Protein AF-A0A7C2Y7X0-F1 (afdb_monomer)

Solvent-accessible surface area (backbone atoms only — not comparable to full-atom values): 5946 Å² total; per-residue (Å²): 134,57,72,68,57,51,55,51,52,53,50,48,34,51,55,24,44,58,52,41,55,53,46,49,52,54,49,50,57,47,50,64,62,65,42,75,89,50,86,49,72,67,64,48,39,74,67,30,45,77,30,62,70,58,45,55,52,49,50,54,44,32,55,24,46,27,52,23,50,30,59,54,49,48,52,51,44,36,67,78,70,64,54,64,64,70,66,48,55,52,50,30,51,50,50,17,50,50,42,37,53,55,40,50,51,51,51,46,62,40,29,102

Mean predicted aligned error: 2.87 Å

Radius of gyration: 16.72 Å; Cα contacts (8 Å, |Δi|>4): 73; chains: 1; bounding box: 38×23×50 Å

Sequence (112 aa):
MSPRAQVLLWGAQRASAAVLAICVAVHLATVIYAVRNGLSAAEILGRTRGNAPWLAFYLVFVASVAVHAPIGLRAILAEWTRWRGRSLDLAMLLVGGLLALWGARAVW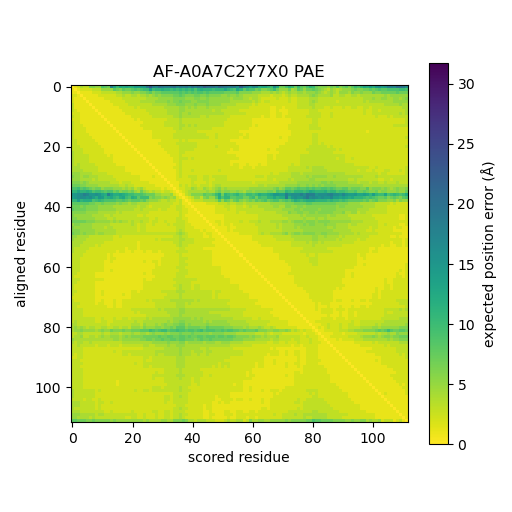AVFA

Foldseek 3Di:
DDPVVVVVLVVLLVVLVVLLVVLVVVVVVCCVVQDPPHDDLCSLLVPAAQDVVQLVSQLSNLLSCLSNVLSVVLVVCCVPVVDDDDVSVVVSNVSSVCSNVVSNVVSVVSHD

pLDDT: mean 96.49, std 3.29, range [81.0, 98.81]

Secondary structure (DSSP, 8-state):
--HHHHHHHHHHHHHHHHHHHHHHHHHHHHHHHHGGG---HHHHHHHHTT-HHHHHHHHHHHHHHHHHHHHHHHHHHHHHS---SHHHHHHHHHHHHHHHHHHHHHHHHHH-

Structure (mmCIF, N/CA/C/O backbone):
data_AF-A0A7C2Y7X0-F1
#
_entry.id   AF-A0A7C2Y7X0-F1
#
loop_
_atom_site.group_PDB
_atom_site.id
_atom_site.type_symbol
_atom_site.label_atom_id
_atom_site.label_alt_id
_atom_site.label_comp_id
_atom_site.label_asym_id
_atom_site.label_entity_id
_atom_site.label_seq_id
_atom_site.pdbx_PDB_ins_code
_atom_site.Cartn_x
_atom_site.Cartn_y
_atom_site.Cartn_z
_atom_site.occupancy
_atom_site.B_iso_or_equiv
_atom_site.auth_seq_id
_atom_site.auth_comp_id
_atom_site.auth_asym_id
_atom_site.auth_atom_id
_atom_site.pdbx_PDB_model_num
ATOM 1 N N . MET A 1 1 ? -10.357 -4.360 21.525 1.00 81.12 1 MET A N 1
ATOM 2 C CA . MET A 1 1 ? -8.951 -3.923 21.367 1.00 81.12 1 MET A CA 1
ATOM 3 C C . MET A 1 1 ? -8.488 -3.235 22.635 1.00 81.12 1 MET A C 1
ATOM 5 O O . MET A 1 1 ? -9.236 -2.422 23.164 1.00 81.12 1 MET A O 1
ATOM 9 N N . SER A 1 2 ? -7.285 -3.546 23.116 1.00 90.94 2 SER A N 1
ATOM 10 C CA . SER A 1 2 ? -6.696 -2.833 24.255 1.00 90.94 2 SER A CA 1
ATOM 11 C C . SER A 1 2 ? -6.286 -1.401 23.859 1.00 90.94 2 SER A C 1
ATOM 13 O O . SER A 1 2 ? -6.037 -1.152 22.674 1.00 90.94 2 SER A O 1
ATOM 15 N N . PRO A 1 3 ? -6.173 -0.458 24.814 1.00 91.69 3 PRO A N 1
ATOM 16 C CA . PRO A 1 3 ? -5.665 0.890 24.542 1.00 91.69 3 PRO A CA 1
ATOM 17 C C . PRO A 1 3 ? -4.270 0.884 23.900 1.00 91.69 3 PRO A C 1
ATOM 19 O O . PRO A 1 3 ? -4.017 1.621 22.954 1.00 91.69 3 PRO A O 1
ATOM 22 N N . ARG A 1 4 ? -3.385 -0.024 24.338 1.00 95.44 4 ARG A N 1
ATOM 23 C CA . ARG A 1 4 ? -2.048 -0.200 23.744 1.00 95.44 4 ARG A CA 1
ATOM 24 C C . ARG A 1 4 ? -2.120 -0.547 22.254 1.00 95.44 4 ARG A C 1
ATOM 26 O O . ARG A 1 4 ? -1.408 0.052 21.458 1.00 95.44 4 ARG A O 1
ATOM 33 N N . ALA A 1 5 ? -3.004 -1.470 21.867 1.00 92.12 5 ALA A N 1
ATOM 34 C CA . ALA A 1 5 ? -3.174 -1.848 20.464 1.00 92.12 5 ALA A CA 1
ATOM 35 C C . ALA A 1 5 ? -3.669 -0.674 19.601 1.00 92.12 5 ALA A C 1
ATOM 37 O O . ALA A 1 5 ? -3.240 -0.533 18.461 1.00 92.12 5 ALA A O 1
ATOM 38 N N . GLN A 1 6 ? -4.533 0.190 20.145 1.00 92.62 6 GLN A N 1
ATOM 39 C CA . GLN A 1 6 ? -4.997 1.393 19.443 1.00 92.62 6 GLN A CA 1
ATOM 40 C C . GLN A 1 6 ? -3.848 2.367 19.169 1.00 92.62 6 GLN A C 1
ATOM 42 O O . GLN A 1 6 ? -3.714 2.841 18.044 1.00 92.62 6 GLN A O 1
ATOM 47 N N . VAL A 1 7 ? -2.987 2.609 20.162 1.00 96.62 7 VAL A N 1
ATOM 48 C CA . VAL A 1 7 ? -1.803 3.470 20.006 1.00 96.62 7 VAL A CA 1
ATOM 49 C C . VAL A 1 7 ? -0.848 2.912 18.948 1.00 96.62 7 VAL A C 1
ATOM 51 O O . VAL A 1 7 ? -0.377 3.659 18.092 1.00 96.62 7 VAL A O 1
ATOM 54 N N . LEU A 1 8 ? -0.598 1.599 18.960 1.00 97.06 8 LEU A N 1
ATOM 55 C CA . LEU A 1 8 ? 0.274 0.954 17.974 1.00 97.06 8 LEU A CA 1
ATOM 56 C C . LEU A 1 8 ? -0.279 1.069 16.550 1.00 97.06 8 LEU A C 1
ATOM 58 O O . LEU A 1 8 ? 0.462 1.433 15.641 1.00 97.06 8 LEU A O 1
ATOM 62 N N . LEU A 1 9 ? -1.574 0.808 16.352 1.00 96.12 9 LEU A N 1
ATOM 63 C CA . LEU A 1 9 ? -2.209 0.926 15.036 1.00 96.12 9 LEU A CA 1
ATOM 64 C C . LEU A 1 9 ? -2.226 2.373 14.537 1.00 96.12 9 LEU A C 1
ATOM 66 O O . LEU A 1 9 ? -1.948 2.619 13.367 1.00 96.12 9 LEU A O 1
ATOM 70 N N . TRP A 1 10 ? -2.481 3.334 15.424 1.00 96.62 10 TRP A N 1
ATOM 71 C CA . TRP A 1 10 ? -2.403 4.755 15.093 1.00 96.62 10 TRP A CA 1
ATOM 72 C C . TRP A 1 10 ? -0.991 5.160 14.645 1.00 96.62 10 TRP A C 1
ATOM 74 O O . TRP A 1 10 ? -0.826 5.836 13.627 1.00 96.62 10 TRP A O 1
ATOM 84 N N . GLY A 1 11 ? 0.038 4.698 15.365 1.00 98.38 11 GLY A N 1
ATOM 85 C CA . GLY A 1 11 ? 1.436 4.932 15.005 1.00 98.38 11 GLY A CA 1
ATOM 86 C C . GLY A 1 11 ? 1.793 4.298 13.660 1.00 98.38 11 GLY A C 1
ATOM 87 O O . GLY A 1 11 ? 2.347 4.968 12.787 1.00 98.38 11 GLY A O 1
ATOM 88 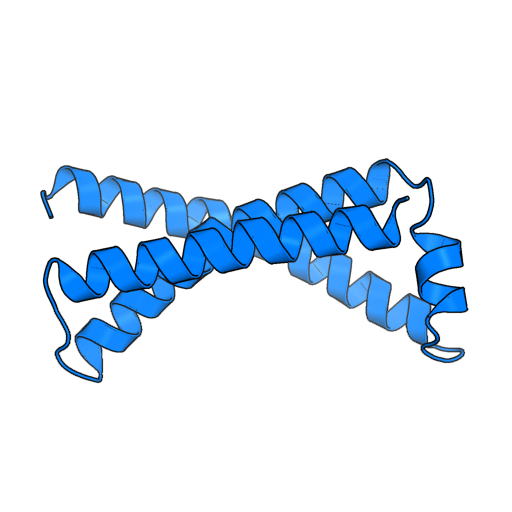N N . ALA A 1 12 ? 1.400 3.038 13.456 1.00 98.31 12 ALA A N 1
ATOM 89 C CA . ALA A 1 12 ? 1.613 2.312 12.208 1.00 98.31 12 ALA A CA 1
ATOM 90 C C . ALA A 1 12 ? 0.935 3.002 11.015 1.00 98.31 12 ALA A C 1
ATOM 92 O O . ALA A 1 12 ? 1.545 3.130 9.953 1.00 98.31 12 ALA A O 1
ATOM 93 N N . GLN A 1 13 ? -0.289 3.509 11.186 1.00 98.31 13 GLN A N 1
ATOM 94 C CA . GLN A 1 13 ? -1.012 4.218 10.131 1.00 98.31 13 GLN A CA 1
ATOM 95 C C . GLN A 1 13 ? -0.304 5.516 9.719 1.00 98.31 13 GLN A C 1
ATOM 97 O O . GLN A 1 13 ? -0.224 5.806 8.527 1.00 98.31 13 GLN A O 1
ATOM 102 N N . ARG A 1 14 ? 0.251 6.280 10.670 1.00 98.56 14 ARG A N 1
ATOM 103 C CA . ARG A 1 14 ? 0.988 7.525 10.375 1.00 98.56 14 ARG A CA 1
ATOM 104 C C . ARG A 1 14 ? 2.348 7.267 9.738 1.00 98.56 14 ARG A C 1
ATOM 106 O O . ARG A 1 14 ? 2.699 7.943 8.777 1.00 98.56 14 ARG A O 1
ATOM 113 N N . ALA A 1 15 ? 3.094 6.289 10.247 1.00 98.62 15 ALA A N 1
ATOM 114 C CA . ALA A 1 15 ? 4.385 5.919 9.676 1.00 98.62 15 ALA A CA 1
ATOM 115 C C . ALA A 1 15 ? 4.226 5.419 8.232 1.00 98.62 15 ALA A C 1
ATOM 117 O O . ALA A 1 15 ? 4.890 5.918 7.326 1.00 98.62 15 ALA A O 1
ATOM 118 N N . SER A 1 16 ? 3.277 4.506 7.997 1.00 98.69 16 SER A N 1
ATOM 119 C CA . SER A 1 16 ? 2.959 4.029 6.645 1.00 98.69 16 SER A CA 1
ATOM 120 C C . SER A 1 16 ? 2.418 5.140 5.740 1.00 98.69 16 SER A C 1
ATOM 122 O O . SER A 1 16 ? 2.768 5.166 4.566 1.00 98.69 16 SER A O 1
ATOM 124 N N . ALA A 1 17 ? 1.645 6.100 6.265 1.00 98.69 17 ALA A N 1
ATOM 125 C CA . ALA A 1 1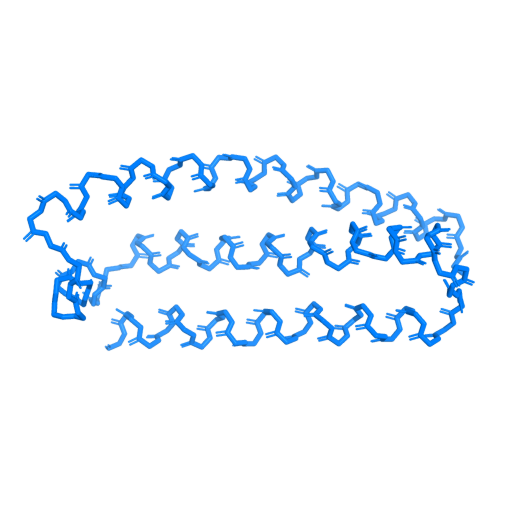7 ? 1.197 7.266 5.497 1.00 98.69 17 ALA A CA 1
ATOM 126 C C . ALA A 1 17 ? 2.365 8.138 5.017 1.00 98.69 17 ALA A C 1
ATOM 128 O O . ALA A 1 17 ? 2.371 8.566 3.867 1.00 98.69 17 ALA A O 1
ATOM 129 N N . ALA A 1 18 ? 3.356 8.394 5.877 1.00 98.69 18 ALA A N 1
ATOM 130 C CA . ALA A 1 18 ? 4.527 9.188 5.514 1.00 98.69 18 ALA A CA 1
ATOM 131 C C . ALA A 1 18 ? 5.338 8.518 4.394 1.00 98.69 18 ALA A C 1
ATOM 133 O O . ALA A 1 18 ? 5.719 9.179 3.428 1.00 98.69 18 ALA A O 1
ATOM 134 N N . VAL A 1 19 ? 5.534 7.197 4.479 1.00 98.75 19 VAL A N 1
ATOM 135 C CA . VAL A 1 19 ? 6.176 6.419 3.407 1.00 98.75 19 VAL A CA 1
ATOM 136 C C . VAL A 1 19 ? 5.334 6.463 2.129 1.00 98.75 19 VAL A C 1
ATOM 138 O O . VAL A 1 19 ? 5.861 6.750 1.055 1.00 98.75 19 VAL A O 1
ATOM 141 N N . LEU A 1 20 ? 4.016 6.259 2.237 1.00 98.69 20 LEU A N 1
ATOM 142 C CA . LEU A 1 20 ? 3.107 6.302 1.091 1.00 98.69 20 LEU A CA 1
ATOM 143 C C . LEU A 1 20 ? 3.079 7.657 0.404 1.00 98.69 20 LEU A C 1
ATOM 145 O O . LEU A 1 20 ? 3.017 7.683 -0.817 1.00 98.69 20 LEU A O 1
ATOM 149 N N . ALA A 1 21 ? 3.149 8.764 1.138 1.00 98.69 21 ALA A N 1
ATOM 150 C CA . ALA A 1 21 ? 3.181 10.092 0.536 1.00 98.69 21 ALA A CA 1
ATOM 151 C C . ALA A 1 21 ? 4.360 10.227 -0.444 1.00 98.69 21 ALA A C 1
ATOM 153 O O . ALA A 1 21 ? 4.182 10.687 -1.572 1.00 98.69 21 ALA A O 1
ATOM 154 N N . ILE A 1 22 ? 5.542 9.744 -0.046 1.00 98.62 22 ILE A N 1
ATOM 155 C CA . ILE A 1 22 ? 6.742 9.737 -0.891 1.00 98.62 22 ILE A CA 1
ATOM 156 C C . ILE A 1 22 ? 6.566 8.757 -2.056 1.00 98.62 22 ILE A C 1
ATOM 158 O O . ILE A 1 22 ? 6.764 9.127 -3.214 1.00 98.62 22 ILE A O 1
ATOM 162 N N . CYS A 1 23 ? 6.164 7.517 -1.768 1.00 98.62 23 CYS A N 1
ATOM 163 C CA . CYS A 1 23 ? 5.976 6.486 -2.785 1.00 98.62 23 CYS A CA 1
ATOM 164 C C . CYS A 1 23 ? 4.947 6.898 -3.848 1.00 98.62 23 CYS A C 1
ATOM 166 O O . CYS A 1 23 ? 5.205 6.744 -5.037 1.00 98.62 23 CYS A O 1
ATOM 168 N N . VAL A 1 24 ? 3.805 7.458 -3.451 1.00 98.56 24 VAL A N 1
ATOM 169 C CA . VAL A 1 24 ? 2.758 7.932 -4.367 1.00 98.56 24 VAL A CA 1
ATOM 170 C C . VAL A 1 24 ? 3.276 9.076 -5.229 1.00 98.56 24 VAL A C 1
ATOM 172 O O . VAL A 1 24 ? 3.049 9.052 -6.435 1.00 98.56 24 VAL A O 1
ATOM 175 N N . ALA A 1 25 ? 4.009 10.036 -4.657 1.00 98.56 25 ALA A N 1
ATOM 176 C CA . ALA A 1 25 ? 4.586 11.135 -5.427 1.00 98.56 25 ALA A CA 1
ATOM 177 C C . ALA A 1 25 ? 5.564 10.630 -6.503 1.00 98.56 25 ALA A C 1
ATOM 179 O O . ALA A 1 25 ? 5.427 10.981 -7.676 1.00 98.56 25 ALA A O 1
ATOM 180 N N . VAL A 1 26 ? 6.504 9.751 -6.129 1.00 98.31 26 VAL A N 1
ATOM 181 C CA . VAL A 1 26 ? 7.473 9.146 -7.063 1.00 98.31 26 VAL A CA 1
ATOM 182 C C . VAL A 1 26 ? 6.767 8.302 -8.123 1.00 98.31 26 VAL A C 1
ATOM 184 O O . VAL A 1 26 ? 7.075 8.411 -9.312 1.00 98.31 26 VAL A O 1
ATOM 187 N N . HIS A 1 27 ? 5.806 7.475 -7.712 1.00 97.25 27 HIS A N 1
ATOM 188 C CA . HIS A 1 27 ? 5.053 6.616 -8.617 1.00 97.25 27 HIS A CA 1
ATOM 189 C C . HIS A 1 27 ? 4.264 7.445 -9.631 1.00 97.25 27 HIS A C 1
ATOM 191 O O . HIS A 1 27 ? 4.389 7.217 -10.830 1.00 97.25 27 HIS A O 1
ATOM 197 N N . LEU A 1 28 ? 3.511 8.446 -9.173 1.00 97.31 28 LEU A N 1
ATOM 198 C CA . LEU A 1 28 ? 2.685 9.278 -10.040 1.00 97.31 28 LEU A CA 1
ATOM 199 C C . LEU A 1 28 ? 3.535 10.085 -11.026 1.00 97.31 28 LEU A C 1
ATOM 201 O O . LEU A 1 28 ? 3.238 10.083 -12.218 1.00 97.31 28 LEU A O 1
ATOM 205 N N . ALA A 1 29 ? 4.621 10.712 -10.563 1.00 97.50 29 ALA A N 1
ATOM 206 C CA . ALA A 1 29 ? 5.555 11.418 -11.441 1.00 97.50 29 ALA A CA 1
ATOM 207 C C . ALA A 1 29 ? 6.135 10.485 -12.520 1.00 97.50 29 ALA A C 1
ATOM 209 O O . ALA A 1 29 ? 6.195 10.849 -13.697 1.00 97.50 29 ALA A O 1
ATOM 210 N N . THR A 1 30 ? 6.496 9.259 -12.131 1.00 94.50 30 THR A N 1
ATOM 211 C CA . THR A 1 30 ? 7.021 8.237 -13.046 1.00 94.50 30 THR A CA 1
ATOM 212 C C . THR A 1 30 ? 5.978 7.803 -14.067 1.00 94.50 30 THR A C 1
ATOM 214 O O . THR A 1 30 ? 6.284 7.757 -15.254 1.00 94.50 30 THR A O 1
ATOM 217 N N . VAL A 1 31 ? 4.748 7.512 -13.634 1.00 93.75 31 VAL A N 1
ATOM 218 C CA . VAL A 1 31 ? 3.659 7.101 -14.531 1.00 93.75 31 VAL A CA 1
ATOM 219 C C . VAL A 1 31 ? 3.352 8.220 -15.522 1.00 93.75 31 VAL A C 1
ATOM 221 O O . VAL A 1 31 ? 3.354 7.962 -16.719 1.00 93.75 31 VAL A O 1
ATOM 224 N N . ILE A 1 32 ? 3.202 9.468 -15.062 1.00 94.25 32 ILE A N 1
ATOM 225 C CA . ILE A 1 32 ? 2.961 10.635 -15.930 1.00 94.25 32 ILE A CA 1
ATOM 226 C C . ILE A 1 32 ? 4.059 10.784 -16.991 1.00 94.25 32 ILE A C 1
ATOM 228 O O . ILE A 1 32 ? 3.771 11.108 -18.143 1.00 94.25 32 ILE A O 1
ATOM 232 N N . TYR A 1 33 ? 5.321 10.555 -16.625 1.00 93.19 33 TYR A N 1
ATOM 233 C CA . TYR A 1 33 ? 6.432 10.598 -17.571 1.00 93.19 33 TYR A CA 1
ATOM 234 C C . TYR A 1 33 ? 6.420 9.409 -18.545 1.00 93.19 33 TYR A C 1
ATOM 236 O O . TYR A 1 33 ? 6.577 9.592 -19.752 1.00 93.19 33 TYR A O 1
ATOM 244 N N . ALA A 1 34 ? 6.216 8.196 -18.032 1.00 91.00 34 ALA A N 1
ATOM 245 C CA . ALA A 1 34 ? 6.355 6.954 -18.784 1.00 91.00 34 ALA A CA 1
ATOM 246 C C . ALA A 1 34 ? 5.238 6.727 -19.811 1.00 91.00 34 ALA A C 1
ATOM 248 O O . ALA A 1 34 ? 5.493 6.079 -20.827 1.00 91.00 34 ALA A O 1
ATOM 249 N N . VAL A 1 35 ? 4.031 7.255 -19.568 1.00 92.88 35 VAL A N 1
ATOM 250 C CA . VAL A 1 35 ? 2.857 7.026 -20.433 1.00 92.88 35 VAL A CA 1
ATOM 251 C C . VAL A 1 35 ? 2.704 8.021 -21.582 1.00 92.88 35 VAL A C 1
ATOM 253 O O . VAL A 1 35 ? 1.747 7.930 -22.347 1.00 92.88 35 VAL A O 1
ATOM 256 N N . ARG A 1 36 ? 3.637 8.969 -21.746 1.00 89.81 36 ARG A N 1
ATOM 257 C CA . ARG A 1 36 ? 3.554 10.011 -22.790 1.00 89.81 36 ARG A CA 1
ATOM 258 C C . ARG A 1 36 ? 3.444 9.464 -24.217 1.00 89.81 36 ARG A C 1
ATOM 260 O O . ARG A 1 36 ? 2.861 10.134 -25.059 1.00 89.81 36 ARG A O 1
ATOM 267 N N . ASN A 1 37 ? 3.978 8.270 -24.474 1.00 81.00 37 ASN A N 1
ATOM 268 C CA . ASN A 1 37 ? 3.965 7.628 -25.793 1.00 81.00 37 ASN A CA 1
ATOM 269 C C . ASN A 1 37 ? 2.961 6.461 -25.893 1.00 81.00 37 ASN A C 1
ATOM 271 O O . ASN A 1 37 ? 2.937 5.773 -26.909 1.00 81.00 37 ASN A O 1
ATOM 275 N N . GLY A 1 38 ? 2.137 6.244 -24.861 1.00 83.81 38 GLY A N 1
ATOM 276 C CA . GLY A 1 38 ? 1.244 5.090 -24.743 1.00 83.81 38 GLY A CA 1
ATOM 277 C C . GLY A 1 38 ? 1.423 4.327 -23.426 1.00 83.81 38 GLY A C 1
ATOM 278 O O . GLY A 1 38 ? 2.353 4.572 -22.658 1.00 83.81 38 GLY A O 1
ATOM 279 N N . LEU A 1 39 ? 0.485 3.421 -23.140 1.00 90.81 39 LEU A N 1
ATOM 280 C CA . LEU A 1 39 ? 0.532 2.517 -21.990 1.00 90.81 39 LEU A CA 1
ATOM 281 C C . LEU A 1 39 ? 0.263 1.089 -22.470 1.00 90.81 39 LEU A C 1
ATOM 283 O O . LEU A 1 39 ? -0.884 0.650 -22.545 1.00 90.81 39 LEU A O 1
ATOM 287 N N . SER A 1 40 ? 1.328 0.365 -22.802 1.00 93.38 40 SER A N 1
ATOM 288 C CA . SER A 1 40 ? 1.265 -1.051 -23.170 1.00 93.38 40 SER A CA 1
ATOM 289 C C . SER A 1 40 ? 1.969 -1.954 -22.155 1.00 93.38 40 SER A C 1
ATOM 291 O O . SER A 1 40 ? 2.891 -1.547 -21.445 1.00 93.38 40 SER A O 1
ATOM 293 N N . ALA A 1 41 ? 1.569 -3.229 -22.113 1.00 92.62 41 ALA A N 1
ATOM 294 C CA . ALA A 1 41 ? 2.231 -4.231 -21.277 1.00 92.62 41 ALA A CA 1
ATOM 295 C C . ALA A 1 41 ? 3.724 -4.382 -21.624 1.00 92.62 41 ALA A C 1
ATOM 297 O O . ALA A 1 41 ? 4.552 -4.521 -20.725 1.00 92.62 41 ALA A O 1
ATOM 298 N N . ALA A 1 42 ? 4.076 -4.296 -22.912 1.00 93.44 42 ALA A N 1
ATOM 299 C CA . ALA A 1 42 ? 5.461 -4.363 -23.375 1.00 93.44 42 ALA A CA 1
ATOM 300 C C . ALA A 1 42 ? 6.307 -3.198 -22.835 1.00 93.44 42 ALA A C 1
ATOM 302 O O . ALA A 1 42 ? 7.426 -3.411 -22.377 1.00 93.44 42 ALA A O 1
ATOM 303 N N . GLU A 1 43 ? 5.763 -1.979 -22.817 1.00 92.62 43 GLU A N 1
ATOM 304 C CA . GLU A 1 43 ? 6.444 -0.800 -22.271 1.00 92.62 43 GLU A CA 1
ATOM 305 C C . GLU A 1 43 ? 6.575 -0.824 -20.744 1.00 92.62 43 GLU A C 1
ATOM 307 O O . GLU A 1 43 ? 7.531 -0.265 -20.202 1.00 92.62 43 GLU A O 1
ATOM 312 N N . ILE A 1 44 ? 5.620 -1.436 -20.035 1.00 93.88 44 ILE A N 1
ATOM 313 C CA . ILE A 1 44 ? 5.733 -1.658 -18.587 1.00 93.88 44 ILE A CA 1
ATOM 314 C C . ILE A 1 44 ? 6.870 -2.649 -18.331 1.00 93.88 44 ILE A C 1
ATOM 316 O O . ILE A 1 44 ? 7.836 -2.305 -17.650 1.00 93.88 44 ILE A O 1
ATOM 320 N N . LEU A 1 45 ? 6.801 -3.837 -18.941 1.00 95.31 45 LEU A N 1
ATOM 321 C CA . LEU A 1 45 ? 7.794 -4.897 -18.754 1.00 95.31 45 LEU A CA 1
ATOM 322 C C . LEU A 1 45 ? 9.195 -4.462 -19.190 1.00 95.31 45 LEU A C 1
ATOM 324 O O . LEU A 1 45 ? 10.164 -4.770 -18.503 1.00 95.31 45 LEU A O 1
ATOM 328 N N . GLY A 1 46 ? 9.310 -3.685 -20.269 1.00 94.31 46 GLY A N 1
ATOM 329 C CA . GLY A 1 46 ? 10.583 -3.128 -20.727 1.00 94.31 46 GLY A CA 1
ATOM 330 C C . GLY A 1 46 ? 11.273 -2.224 -19.698 1.00 94.31 46 GLY A C 1
ATOM 331 O O . GLY A 1 46 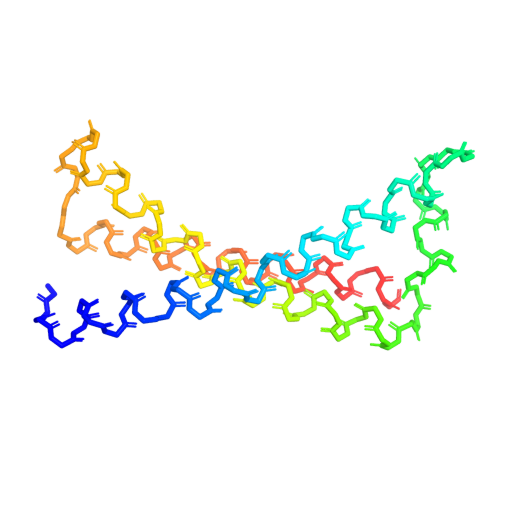? 12.484 -2.038 -19.774 1.00 94.31 46 GLY A O 1
ATOM 332 N N . ARG A 1 47 ? 10.534 -1.679 -18.720 1.00 93.50 47 ARG A N 1
ATOM 333 C CA . ARG A 1 47 ? 11.079 -0.833 -17.644 1.00 93.50 47 ARG A CA 1
ATOM 334 C C . ARG A 1 47 ? 11.213 -1.565 -16.305 1.00 93.50 47 ARG A C 1
ATOM 336 O O . ARG A 1 47 ? 12.049 -1.170 -15.491 1.00 93.50 47 ARG A O 1
ATOM 343 N N . THR A 1 48 ? 10.398 -2.592 -16.056 1.00 96.44 48 THR A N 1
ATOM 344 C CA . THR A 1 48 ? 10.320 -3.276 -14.754 1.00 96.44 48 THR A CA 1
ATOM 345 C C . THR A 1 48 ? 11.070 -4.605 -14.699 1.00 96.44 48 THR A C 1
ATOM 347 O O . THR A 1 48 ? 11.562 -4.968 -13.629 1.00 96.44 48 THR A O 1
ATOM 350 N N . ARG A 1 49 ? 11.189 -5.330 -15.818 1.00 97.50 49 ARG A N 1
ATOM 351 C CA . ARG A 1 49 ? 11.761 -6.681 -15.825 1.00 97.50 49 ARG A CA 1
ATOM 352 C C . ARG A 1 49 ? 13.247 -6.657 -15.467 1.00 97.50 49 ARG A C 1
ATOM 354 O O . ARG A 1 49 ? 14.013 -5.886 -16.039 1.00 97.50 49 ARG A O 1
ATOM 361 N N . GLY A 1 50 ? 13.651 -7.471 -14.493 1.00 97.88 50 GLY A N 1
ATOM 362 C CA . GLY A 1 50 ? 15.017 -7.511 -13.962 1.00 97.88 50 GLY A CA 1
ATOM 363 C C . GLY A 1 50 ? 15.458 -6.242 -13.218 1.00 97.88 50 GLY A C 1
ATOM 364 O O . GLY A 1 50 ? 16.610 -6.149 -12.796 1.00 97.88 50 GLY A O 1
ATOM 365 N N . ASN A 1 51 ? 14.572 -5.260 -13.022 1.00 98.00 51 ASN A N 1
ATOM 366 C CA . ASN A 1 51 ? 14.922 -3.983 -12.411 1.00 98.00 51 ASN A CA 1
ATOM 367 C C . ASN A 1 51 ? 14.767 -4.036 -10.881 1.00 98.00 51 ASN A C 1
ATOM 369 O O . ASN A 1 51 ? 13.692 -3.788 -10.329 1.00 98.00 51 ASN A O 1
ATOM 373 N N . ALA A 1 52 ? 15.858 -4.367 -10.186 1.00 97.88 52 ALA A N 1
ATOM 374 C CA . ALA A 1 52 ? 15.868 -4.516 -8.730 1.00 97.88 52 ALA A CA 1
ATOM 375 C C . ALA A 1 52 ? 15.498 -3.229 -7.952 1.00 97.88 52 ALA A C 1
ATOM 377 O O . ALA A 1 52 ? 14.750 -3.33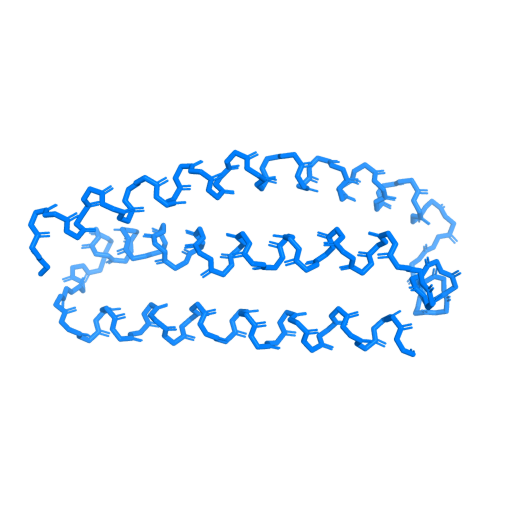9 -6.977 1.00 97.88 52 ALA A O 1
ATOM 378 N N . PRO A 1 53 ? 15.928 -2.013 -8.357 1.00 97.62 53 PRO A N 1
ATOM 379 C CA . PRO A 1 53 ? 15.434 -0.776 -7.750 1.00 97.62 53 PRO A CA 1
ATOM 380 C C . PRO A 1 53 ? 13.907 -0.634 -7.791 1.00 97.62 53 PRO A C 1
ATOM 382 O O . PRO A 1 53 ? 13.296 -0.334 -6.762 1.00 97.62 53 PRO A O 1
ATOM 385 N N . TRP A 1 54 ? 13.272 -0.899 -8.940 1.00 97.38 54 TRP A N 1
ATOM 386 C CA . TRP A 1 54 ? 11.808 -0.852 -9.039 1.00 97.38 54 TRP A CA 1
ATOM 387 C C . TRP A 1 54 ? 11.137 -1.950 -8.218 1.00 97.38 54 TRP A C 1
ATOM 389 O O . TRP A 1 54 ? 10.129 -1.678 -7.567 1.00 97.38 54 TRP A O 1
ATOM 399 N N . LEU A 1 55 ? 11.709 -3.156 -8.186 1.00 98.31 55 LEU A N 1
ATOM 400 C CA . LEU A 1 55 ? 11.232 -4.235 -7.321 1.00 98.31 55 LEU A CA 1
ATOM 401 C C . LEU A 1 55 ? 11.198 -3.786 -5.852 1.00 98.31 55 LEU A C 1
ATOM 403 O O . LEU A 1 55 ? 10.152 -3.860 -5.210 1.00 98.31 55 LEU A O 1
ATOM 407 N N . ALA A 1 56 ? 12.318 -3.276 -5.331 1.00 98.50 56 ALA A N 1
ATOM 408 C CA . ALA A 1 56 ? 12.416 -2.818 -3.947 1.00 98.50 56 ALA A CA 1
ATOM 409 C C . ALA A 1 56 ? 11.433 -1.674 -3.653 1.00 98.50 56 ALA A C 1
ATOM 411 O O . ALA A 1 56 ? 10.712 -1.719 -2.654 1.00 98.50 56 ALA A O 1
ATOM 412 N N . PHE A 1 57 ? 11.352 -0.688 -4.551 1.00 98.62 57 PHE A N 1
ATOM 413 C CA . PHE A 1 57 ? 10.410 0.423 -4.437 1.00 98.62 57 PHE A CA 1
ATOM 414 C C . PHE A 1 57 ? 8.962 -0.064 -4.316 1.00 98.62 57 PHE A C 1
ATOM 416 O O . PHE A 1 57 ? 8.250 0.327 -3.389 1.00 98.62 57 PHE A O 1
ATOM 423 N N . TYR A 1 58 ? 8.521 -0.945 -5.217 1.00 98.44 58 TYR A N 1
ATOM 424 C CA . TYR A 1 58 ? 7.140 -1.416 -5.208 1.00 98.44 58 TYR A CA 1
ATOM 425 C C . TYR A 1 58 ? 6.839 -2.381 -4.056 1.00 98.44 58 TYR A C 1
ATOM 427 O O . TYR A 1 58 ? 5.713 -2.380 -3.563 1.00 98.44 58 TYR A O 1
ATOM 435 N N . LEU A 1 59 ? 7.816 -3.147 -3.559 1.00 98.56 59 LEU A N 1
ATOM 436 C CA . LEU A 1 59 ? 7.640 -3.937 -2.335 1.00 98.56 59 LEU A CA 1
ATOM 437 C C . LEU A 1 59 ? 7.418 -3.038 -1.109 1.00 98.56 59 LEU A C 1
ATOM 439 O O . LEU A 1 59 ? 6.511 -3.303 -0.319 1.00 98.56 59 LEU A O 1
ATOM 443 N N . VAL A 1 60 ? 8.177 -1.943 -0.978 1.00 98.81 60 VAL A N 1
ATOM 444 C CA . VAL A 1 60 ? 7.960 -0.937 0.081 1.00 98.81 60 VAL A CA 1
ATOM 445 C C . VAL A 1 60 ? 6.592 -0.271 -0.069 1.00 98.81 60 VAL A C 1
ATOM 447 O O . VAL A 1 60 ? 5.877 -0.105 0.924 1.00 98.81 60 VAL A O 1
ATOM 450 N N . PHE A 1 61 ? 6.197 0.059 -1.302 1.00 98.75 61 PHE A N 1
ATOM 451 C CA . PHE A 1 61 ? 4.877 0.613 -1.601 1.00 98.75 61 PHE A CA 1
ATOM 452 C C . PHE A 1 61 ? 3.775 -0.342 -1.119 1.00 98.75 61 PHE A C 1
ATOM 454 O O . PHE A 1 61 ? 2.928 0.047 -0.315 1.00 98.75 61 PHE A O 1
ATOM 461 N N . VAL A 1 62 ? 3.802 -1.602 -1.567 1.00 98.75 62 VAL A N 1
ATOM 462 C CA . VAL A 1 62 ? 2.799 -2.623 -1.224 1.00 98.75 62 VAL A CA 1
ATOM 463 C C . VAL A 1 62 ? 2.744 -2.859 0.281 1.00 98.75 62 VAL A C 1
ATOM 465 O O . VAL A 1 62 ? 1.651 -2.861 0.846 1.00 98.75 62 VAL A O 1
ATOM 468 N N . ALA A 1 63 ? 3.894 -3.004 0.946 1.00 98.69 63 ALA A N 1
ATOM 469 C CA . ALA A 1 63 ? 3.946 -3.179 2.396 1.00 98.69 63 ALA A CA 1
ATOM 470 C C . ALA A 1 63 ? 3.293 -1.996 3.128 1.00 98.69 63 ALA A C 1
ATOM 472 O O . ALA A 1 63 ? 2.504 -2.189 4.055 1.00 98.69 63 ALA A O 1
ATOM 473 N N . SER A 1 64 ? 3.558 -0.771 2.670 1.00 98.75 64 SER A N 1
ATOM 474 C CA . SER A 1 64 ? 2.985 0.434 3.270 1.00 98.75 64 SER A CA 1
ATOM 475 C C . SER A 1 64 ? 1.471 0.519 3.051 1.00 98.75 64 SER A C 1
ATOM 477 O O . SER A 1 64 ? 0.743 0.821 3.995 1.00 98.75 64 SER A O 1
ATOM 479 N N . VAL A 1 65 ? 0.967 0.185 1.853 1.00 98.56 65 VAL A N 1
ATOM 480 C CA . VAL A 1 65 ? -0.483 0.122 1.569 1.00 98.56 65 VAL A CA 1
ATOM 481 C C . VAL A 1 65 ? -1.172 -0.948 2.409 1.00 98.56 65 VAL A C 1
ATOM 48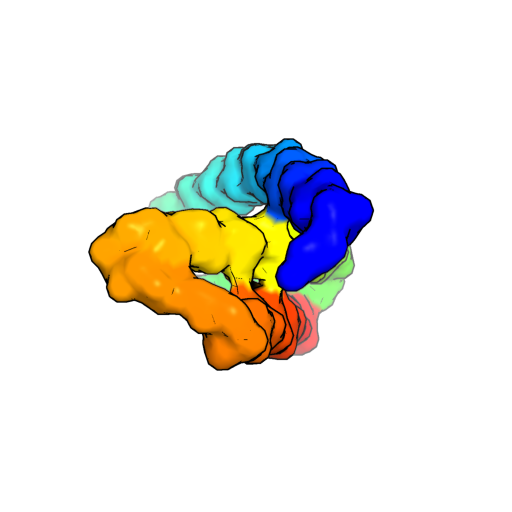3 O O . VAL A 1 65 ? -2.219 -0.677 2.997 1.00 98.56 65 VAL A O 1
ATOM 486 N N . ALA A 1 66 ? -0.587 -2.145 2.495 1.00 98.69 66 ALA A N 1
ATOM 487 C CA . ALA A 1 66 ? -1.149 -3.273 3.233 1.00 98.69 66 ALA A CA 1
ATOM 488 C C . ALA A 1 66 ? -1.283 -2.996 4.740 1.00 98.69 66 ALA A C 1
ATOM 490 O O . ALA A 1 66 ? -2.110 -3.616 5.403 1.00 98.69 66 ALA A O 1
ATOM 491 N N . VAL A 1 67 ? -0.509 -2.044 5.273 1.00 98.62 67 VAL A N 1
ATOM 492 C CA . VAL A 1 67 ? -0.647 -1.541 6.645 1.00 98.62 67 VAL A CA 1
ATOM 493 C C . VAL A 1 67 ? -1.627 -0.370 6.705 1.00 98.62 67 VAL A C 1
ATOM 495 O O . VAL A 1 67 ? -2.571 -0.395 7.489 1.00 98.62 67 VAL A O 1
ATOM 498 N N . HIS A 1 68 ? -1.427 0.662 5.885 1.00 98.69 68 HIS A N 1
ATOM 499 C CA . HIS A 1 68 ? -2.178 1.913 5.978 1.00 98.69 68 HIS A CA 1
ATOM 500 C C . HIS A 1 68 ? -3.673 1.737 5.680 1.00 98.69 68 HIS A C 1
ATOM 502 O O . HIS A 1 68 ? -4.529 2.184 6.449 1.00 98.69 68 HIS A O 1
ATOM 508 N N . ALA A 1 69 ? -3.985 1.081 4.559 1.00 98.50 69 ALA A N 1
ATOM 509 C CA . ALA A 1 69 ? -5.336 0.997 4.022 1.00 98.50 69 ALA A CA 1
ATOM 510 C C . ALA A 1 69 ? -6.327 0.286 4.962 1.00 98.50 69 ALA A C 1
ATOM 512 O O . ALA A 1 69 ? -7.369 0.880 5.247 1.00 98.50 69 ALA A O 1
ATOM 513 N N . PRO A 1 70 ? -6.053 -0.922 5.500 1.00 98.44 70 PRO A N 1
ATOM 514 C CA . PRO A 1 70 ? -7.016 -1.593 6.374 1.00 98.44 70 PRO A CA 1
ATOM 515 C C . PRO A 1 70 ? -7.237 -0.856 7.699 1.00 98.44 70 PRO A C 1
ATOM 517 O O . PRO A 1 70 ? -8.350 -0.884 8.219 1.00 98.44 70 PRO A O 1
ATOM 520 N N . ILE A 1 71 ? -6.233 -0.155 8.244 1.00 98.12 71 ILE A N 1
ATOM 521 C CA . ILE A 1 71 ? -6.404 0.614 9.490 1.00 98.12 71 ILE A CA 1
ATOM 522 C C . ILE A 1 71 ? -7.323 1.820 9.249 1.00 98.12 71 ILE A C 1
ATOM 524 O O . ILE A 1 71 ? -8.256 2.044 10.022 1.00 98.12 71 ILE A O 1
ATOM 528 N N . GLY A 1 72 ? -7.109 2.558 8.154 1.00 97.62 72 GLY A N 1
ATOM 529 C CA . GLY A 1 72 ? -7.975 3.674 7.770 1.00 97.62 72 GLY A CA 1
ATOM 530 C C . GLY A 1 72 ? -9.396 3.223 7.428 1.00 97.62 72 GLY A C 1
ATOM 531 O O . GLY A 1 72 ? -10.367 3.776 7.946 1.00 97.62 72 GLY A O 1
ATOM 532 N N . LEU A 1 73 ? -9.529 2.163 6.626 1.00 98.12 73 LEU A N 1
ATOM 533 C CA . LEU A 1 73 ? -10.824 1.603 6.237 1.00 98.12 73 LEU A CA 1
ATOM 534 C C . LEU A 1 73 ? -11.627 1.126 7.452 1.00 98.12 73 LEU A C 1
ATOM 536 O O . LEU A 1 73 ? -12.836 1.345 7.519 1.00 98.12 73 LEU A O 1
ATOM 540 N N . ARG A 1 74 ? -10.955 0.541 8.450 1.00 97.38 74 ARG A N 1
ATOM 541 C CA . ARG A 1 74 ? -11.577 0.154 9.717 1.00 97.38 74 ARG A CA 1
ATOM 542 C C . ARG A 1 74 ? -12.274 1.330 10.397 1.00 97.38 74 ARG A C 1
ATOM 544 O O . ARG A 1 74 ? -13.381 1.159 10.903 1.00 97.38 74 ARG A O 1
ATOM 551 N N . ALA A 1 75 ? -11.618 2.491 10.447 1.00 95.12 75 ALA A N 1
ATOM 552 C CA . ALA A 1 75 ? -12.170 3.690 11.072 1.00 95.12 75 ALA A CA 1
ATOM 553 C C . ALA A 1 75 ? -13.420 4.170 10.322 1.00 95.12 75 ALA A C 1
ATOM 555 O O . ALA A 1 75 ? -14.466 4.345 10.946 1.00 95.12 75 ALA A O 1
ATOM 556 N N . ILE A 1 76 ? -13.335 4.255 8.989 1.00 97.62 76 ILE A N 1
ATOM 557 C CA . ILE A 1 76 ? -14.450 4.656 8.118 1.00 97.62 76 ILE A CA 1
ATOM 558 C C . ILE A 1 76 ? -15.650 3.723 8.310 1.00 97.62 76 ILE A C 1
ATOM 560 O O . ILE A 1 76 ? -16.756 4.178 8.587 1.00 97.62 76 ILE A O 1
ATOM 564 N N . LEU A 1 77 ? -15.446 2.405 8.223 1.00 97.81 77 LEU A N 1
ATOM 565 C CA . LEU A 1 77 ? -16.531 1.430 8.362 1.00 97.81 77 LEU A CA 1
ATOM 566 C C . LEU A 1 77 ? -17.172 1.475 9.752 1.00 97.81 77 LEU A C 1
ATOM 568 O O . LEU A 1 77 ? -18.400 1.423 9.860 1.00 97.81 77 LEU A O 1
ATOM 572 N N . ALA A 1 78 ? -16.366 1.599 10.808 1.00 95.75 78 ALA A N 1
ATOM 573 C CA . ALA A 1 78 ? -16.873 1.667 12.175 1.00 95.75 78 ALA A CA 1
ATOM 574 C C . ALA A 1 78 ? -17.723 2.917 12.441 1.00 95.75 78 ALA A C 1
ATOM 576 O O . ALA A 1 78 ? -18.647 2.862 13.262 1.00 95.75 78 ALA A O 1
ATOM 577 N N . GLU A 1 79 ? -17.412 4.019 11.761 1.00 96.31 79 GLU A N 1
ATOM 578 C CA . GLU A 1 79 ? -18.149 5.275 11.841 1.00 96.31 79 GLU A CA 1
ATOM 579 C C . GLU A 1 79 ? -19.419 5.239 10.982 1.00 96.31 79 GLU A C 1
ATOM 581 O O . GLU A 1 79 ? -20.512 5.477 11.490 1.00 96.31 79 GLU A O 1
ATOM 586 N N . TRP A 1 80 ? -19.299 4.865 9.707 1.00 98.12 80 TRP A N 1
ATOM 587 C CA . TRP A 1 80 ? -20.384 4.994 8.730 1.00 98.12 80 TRP A CA 1
ATOM 588 C C . TRP A 1 80 ? -21.446 3.900 8.857 1.00 98.12 80 TRP A C 1
ATOM 590 O O . TRP A 1 80 ? -22.621 4.144 8.605 1.00 98.12 80 TRP A O 1
ATOM 600 N N . THR A 1 81 ? -21.050 2.686 9.252 1.00 97.06 81 THR A N 1
ATOM 601 C CA . THR A 1 81 ? -21.945 1.509 9.255 1.00 97.06 81 THR A CA 1
ATOM 602 C C . THR A 1 81 ? -22.251 0.978 10.653 1.00 97.06 81 THR A C 1
ATOM 604 O O . THR A 1 81 ? -23.033 0.043 10.806 1.00 97.06 81 THR A O 1
ATOM 607 N N . ARG A 1 82 ? -21.621 1.545 11.692 1.00 94.25 82 ARG A N 1
ATOM 608 C CA . ARG A 1 82 ? -21.619 1.025 13.073 1.00 94.25 82 ARG A CA 1
ATOM 609 C C . ARG A 1 82 ? -21.045 -0.396 13.223 1.00 94.25 82 ARG A C 1
ATOM 611 O O . ARG A 1 82 ? -21.151 -0.969 14.309 1.00 94.25 82 ARG A O 1
ATOM 618 N N . TRP A 1 83 ? -20.408 -0.965 12.194 1.00 97.38 83 TRP A N 1
ATOM 619 C CA . TRP A 1 83 ? -19.752 -2.273 12.271 1.00 97.38 83 TRP A CA 1
ATOM 620 C C . TRP A 1 83 ? -18.579 -2.230 13.260 1.00 97.38 83 TRP A C 1
ATOM 622 O O . TRP A 1 83 ? -17.721 -1.356 13.180 1.00 97.38 83 TRP A O 1
ATOM 632 N N . ARG A 1 84 ? -18.549 -3.129 14.252 1.00 93.94 84 ARG A N 1
ATOM 633 C CA . ARG A 1 84 ? -17.552 -3.131 15.338 1.00 93.94 84 ARG A CA 1
ATOM 634 C C . ARG A 1 84 ? -17.206 -4.550 15.787 1.00 93.94 84 ARG A C 1
ATOM 636 O O . ARG A 1 84 ? -17.910 -5.509 15.483 1.00 93.94 84 ARG A O 1
ATOM 643 N N . GLY A 1 85 ? -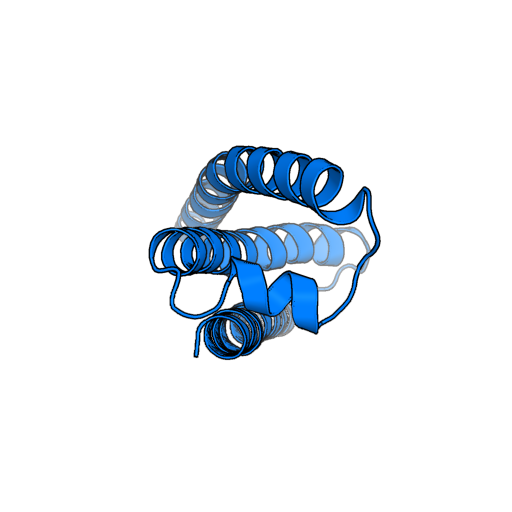16.143 -4.663 16.581 1.00 94.38 85 GLY A N 1
ATOM 644 C CA . GLY A 1 85 ? -15.745 -5.907 17.239 1.00 94.38 85 GLY A CA 1
ATOM 645 C C . GLY A 1 85 ? -14.907 -6.834 16.357 1.00 94.38 85 GLY A C 1
ATOM 646 O O . GLY A 1 85 ? -14.323 -6.415 15.361 1.00 94.38 85 GLY A O 1
ATOM 647 N N . ARG A 1 86 ? -14.841 -8.111 16.753 1.00 95.31 86 ARG A N 1
ATOM 648 C CA . ARG A 1 86 ? -13.932 -9.112 16.164 1.00 95.31 86 ARG A CA 1
ATOM 649 C C . ARG A 1 86 ? -14.146 -9.344 14.668 1.00 95.31 86 ARG A C 1
ATOM 651 O O . ARG A 1 86 ? -13.173 -9.595 13.968 1.00 95.31 86 ARG A O 1
ATOM 658 N N . SER A 1 87 ? -15.386 -9.267 14.178 1.00 97.38 87 SER A N 1
ATOM 659 C CA . SER A 1 87 ? -15.677 -9.480 12.754 1.00 97.38 87 SER A CA 1
ATOM 660 C C . SER A 1 87 ? -15.088 -8.375 11.878 1.00 97.38 87 SER A C 1
ATOM 662 O O . SER A 1 87 ? -14.519 -8.679 10.835 1.00 97.38 87 SER A O 1
ATOM 664 N N . LEU A 1 88 ? -15.144 -7.116 12.329 1.00 97.06 88 LEU A N 1
ATOM 665 C CA . LEU A 1 88 ? -14.485 -6.004 11.645 1.00 97.06 88 LEU A CA 1
ATOM 666 C C . LEU A 1 88 ? -12.961 -6.176 11.665 1.00 97.06 88 LEU A C 1
ATOM 668 O O . LEU A 1 88 ? -12.312 -6.016 10.637 1.00 97.06 88 LEU A O 1
ATOM 672 N N . ASP A 1 89 ? -12.391 -6.528 12.819 1.00 95.94 89 ASP A N 1
ATOM 673 C CA . ASP A 1 89 ? -10.941 -6.707 12.952 1.00 95.94 89 ASP A CA 1
ATOM 674 C C . ASP A 1 89 ? -10.429 -7.833 12.022 1.00 95.94 89 ASP A C 1
ATOM 676 O O . ASP A 1 89 ? -9.422 -7.655 11.336 1.00 95.94 89 ASP A O 1
ATOM 680 N N . LEU A 1 90 ? -11.154 -8.957 11.928 1.00 98.00 90 LEU A N 1
ATOM 681 C CA . LEU A 1 90 ? -10.824 -10.063 11.020 1.00 98.00 90 LEU A CA 1
ATOM 682 C C . LEU A 1 90 ? -10.984 -9.672 9.545 1.00 98.00 90 LEU A C 1
ATOM 684 O O . LEU A 1 90 ? -10.133 -10.015 8.727 1.00 98.00 90 LEU A O 1
ATOM 688 N N . ALA A 1 91 ? -12.040 -8.930 9.203 1.00 98.25 91 ALA A N 1
ATOM 689 C CA . ALA A 1 91 ? -12.240 -8.441 7.843 1.00 98.25 91 ALA A CA 1
ATOM 690 C C . ALA A 1 91 ? -11.098 -7.512 7.405 1.00 98.25 91 ALA A C 1
ATOM 692 O O . ALA A 1 91 ? -10.600 -7.630 6.290 1.00 98.25 91 ALA A O 1
ATOM 693 N N . MET A 1 92 ? -10.633 -6.621 8.284 1.00 98.06 92 MET A N 1
ATOM 694 C CA . MET A 1 92 ? -9.523 -5.712 7.976 1.00 98.06 92 MET A CA 1
ATOM 695 C C . MET A 1 92 ? -8.178 -6.437 7.910 1.00 98.06 92 MET A C 1
ATOM 697 O O . MET A 1 92 ? -7.351 -6.100 7.064 1.00 98.06 92 MET A O 1
ATOM 701 N N . LEU A 1 93 ? -7.977 -7.477 8.727 1.00 97.94 93 LEU A N 1
ATOM 702 C CA . LEU A 1 93 ? -6.823 -8.367 8.592 1.00 97.94 93 LEU A CA 1
ATOM 703 C C . LEU A 1 93 ? -6.831 -9.085 7.234 1.00 97.94 93 LEU A C 1
ATOM 705 O O . LEU A 1 93 ? -5.798 -9.146 6.572 1.00 97.94 93 LEU A O 1
ATOM 709 N N . LEU A 1 94 ? -7.995 -9.579 6.798 1.00 98.56 94 LEU A N 1
ATOM 710 C CA . LEU A 1 94 ? -8.156 -10.206 5.487 1.00 98.56 94 LEU A CA 1
ATOM 711 C C . LEU A 1 94 ? -7.870 -9.213 4.354 1.00 98.56 94 LEU A C 1
ATOM 713 O O . LEU A 1 94 ? -7.120 -9.545 3.443 1.00 98.56 94 LEU A O 1
ATOM 717 N N . VAL A 1 95 ? -8.403 -7.989 4.424 1.00 98.62 95 VAL A N 1
ATOM 718 C CA . VAL A 1 95 ? -8.119 -6.929 3.440 1.00 98.62 95 VAL A CA 1
ATOM 719 C C . VAL A 1 95 ? -6.618 -6.638 3.370 1.00 98.62 95 VAL A C 1
ATOM 721 O O . VAL A 1 95 ? -6.054 -6.641 2.278 1.00 98.62 95 VAL A O 1
ATOM 724 N N . GLY A 1 96 ? -5.952 -6.449 4.513 1.00 98.56 96 GLY A N 1
ATOM 725 C CA . GLY A 1 96 ? -4.503 -6.234 4.561 1.00 98.56 96 GLY A CA 1
ATOM 726 C C . GLY A 1 96 ? -3.710 -7.408 3.980 1.00 98.56 96 GLY A C 1
ATOM 727 O O . GLY A 1 96 ? -2.814 -7.206 3.162 1.00 98.56 96 GLY A O 1
ATOM 728 N N . GLY A 1 97 ? -4.082 -8.641 4.336 1.00 98.75 97 GLY A N 1
ATOM 729 C CA . GLY A 1 97 ? -3.455 -9.858 3.818 1.00 98.75 97 GLY A CA 1
ATOM 730 C C . GLY A 1 97 ? -3.638 -10.034 2.310 1.00 98.75 97 GLY A C 1
ATOM 731 O O . GLY A 1 97 ? -2.683 -10.371 1.612 1.00 98.75 97 GLY A O 1
ATOM 732 N N . LEU A 1 98 ? -4.833 -9.750 1.785 1.00 98.75 98 LEU A N 1
ATOM 733 C CA . LEU A 1 98 ? -5.107 -9.787 0.348 1.00 98.75 98 LEU A CA 1
ATOM 734 C C . LEU A 1 98 ? -4.300 -8.722 -0.401 1.00 98.75 98 LEU A C 1
ATOM 736 O O . LEU A 1 98 ? -3.686 -9.041 -1.417 1.00 98.75 98 LEU A O 1
ATOM 740 N N . LEU A 1 99 ? -4.236 -7.491 0.113 1.00 98.69 99 LEU A N 1
ATOM 741 C CA . LEU A 1 99 ? -3.411 -6.429 -0.472 1.00 98.69 99 LEU A CA 1
ATOM 742 C C . LEU A 1 99 ? -1.927 -6.815 -0.499 1.00 98.69 99 LEU A C 1
ATOM 7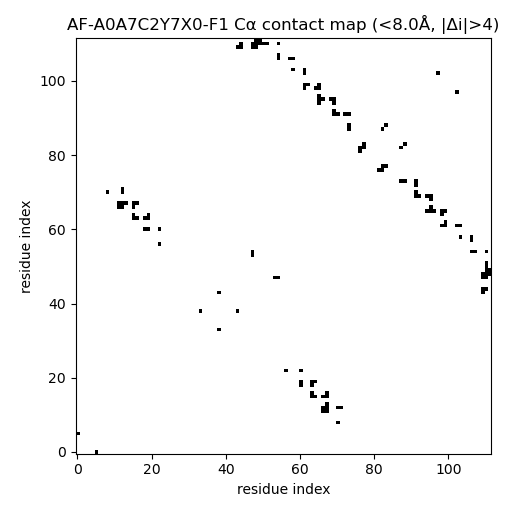44 O O . LEU A 1 99 ? -1.278 -6.653 -1.531 1.00 98.69 99 LEU A O 1
ATOM 748 N N . ALA A 1 100 ? -1.403 -7.374 0.596 1.00 98.69 100 ALA A N 1
ATOM 749 C CA . ALA A 1 100 ? -0.017 -7.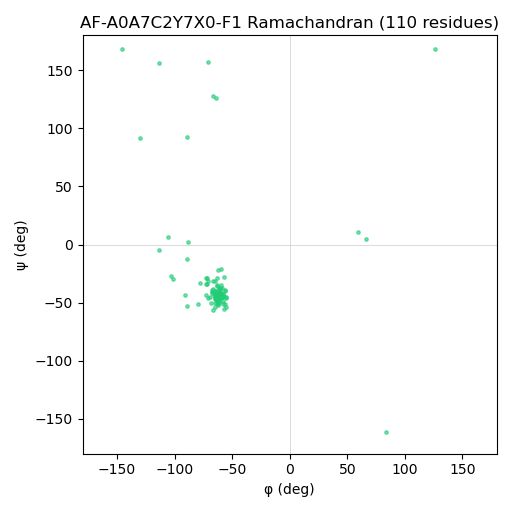827 0.670 1.00 98.69 100 ALA A CA 1
ATOM 750 C C . ALA A 1 100 ? 0.269 -8.961 -0.327 1.00 98.69 100 ALA A C 1
ATOM 752 O O . ALA A 1 100 ? 1.220 -8.874 -1.101 1.00 98.69 100 ALA A O 1
ATOM 753 N N . LEU A 1 101 ? -0.570 -10.003 -0.345 1.00 98.62 101 LEU A N 1
ATOM 754 C CA . LEU A 1 101 ? -0.380 -11.179 -1.195 1.00 98.62 101 LEU A CA 1
ATOM 755 C C . LEU A 1 101 ? -0.474 -10.826 -2.681 1.00 98.62 101 LEU A C 1
ATOM 757 O O . LEU A 1 101 ? 0.429 -11.133 -3.460 1.00 98.62 101 LEU A O 1
ATOM 761 N N . TRP A 1 102 ? -1.570 -10.184 -3.086 1.00 98.62 102 TRP A N 1
ATOM 762 C CA . TRP A 1 102 ? -1.816 -9.872 -4.492 1.00 98.62 102 TRP A CA 1
ATOM 763 C C . TRP A 1 102 ? -0.911 -8.746 -4.988 1.00 98.62 102 TRP A C 1
ATOM 765 O O . TRP A 1 102 ? -0.457 -8.804 -6.130 1.00 98.62 102 TRP A O 1
ATOM 775 N N . GLY A 1 103 ? -0.581 -7.780 -4.125 1.00 98.38 103 GLY A N 1
ATOM 776 C CA . GLY A 1 103 ? 0.407 -6.746 -4.412 1.00 98.38 103 GLY A CA 1
ATOM 777 C C . GLY A 1 103 ? 1.797 -7.336 -4.636 1.00 98.38 103 GLY A C 1
ATOM 778 O O . GLY A 1 103 ? 2.388 -7.104 -5.687 1.00 98.38 103 GLY A O 1
ATOM 779 N N . ALA A 1 104 ? 2.298 -8.167 -3.717 1.00 98.44 104 ALA A N 1
ATOM 780 C CA . ALA A 1 104 ? 3.605 -8.810 -3.868 1.00 98.44 104 ALA A CA 1
ATOM 781 C C . ALA A 1 104 ? 3.660 -9.705 -5.116 1.00 98.44 104 ALA A C 1
ATOM 783 O O . ALA A 1 104 ? 4.637 -9.668 -5.862 1.00 98.44 104 ALA A O 1
ATOM 784 N N . ARG A 1 105 ? 2.581 -10.451 -5.396 1.00 98.56 105 ARG A N 1
ATOM 785 C CA . ARG A 1 105 ? 2.467 -11.263 -6.615 1.00 98.56 105 ARG A CA 1
ATOM 786 C C . ARG A 1 105 ? 2.530 -10.410 -7.884 1.00 98.56 105 ARG A C 1
ATOM 788 O O . ARG A 1 105 ? 3.189 -10.810 -8.838 1.00 98.56 105 ARG A O 1
ATOM 795 N N . ALA A 1 106 ? 1.858 -9.258 -7.913 1.00 98.00 106 ALA A N 1
ATOM 796 C CA . ALA A 1 106 ? 1.887 -8.349 -9.058 1.00 98.00 106 ALA A CA 1
ATOM 797 C C . ALA A 1 106 ? 3.283 -7.745 -9.270 1.00 98.00 106 ALA A C 1
ATOM 799 O O . ALA A 1 106 ? 3.777 -7.728 -10.394 1.00 98.00 106 ALA A O 1
ATOM 800 N N . VAL A 1 107 ? 3.938 -7.319 -8.187 1.00 98.25 107 VAL A N 1
ATOM 801 C CA . VAL A 1 107 ? 5.306 -6.783 -8.213 1.00 98.25 107 VAL A CA 1
ATOM 802 C C . VAL A 1 107 ? 6.303 -7.825 -8.718 1.00 98.25 107 VAL A C 1
ATOM 804 O O . VAL A 1 107 ? 7.138 -7.519 -9.565 1.00 98.25 107 VAL A O 1
ATOM 807 N N . TRP A 1 108 ? 6.172 -9.074 -8.267 1.00 98.38 108 TRP A N 1
ATOM 808 C CA . TRP A 1 108 ? 6.990 -10.172 -8.772 1.00 98.38 108 TRP A CA 1
ATOM 809 C C . TRP A 1 108 ? 6.736 -10.456 -10.257 1.00 98.38 108 TRP A C 1
ATOM 811 O O . TRP A 1 108 ? 7.682 -10.618 -11.021 1.00 98.38 108 TRP A O 1
ATOM 821 N N . ALA A 1 109 ? 5.471 -10.455 -10.687 1.00 97.94 109 ALA A N 1
ATOM 822 C CA . ALA A 1 109 ? 5.095 -10.742 -12.071 1.00 97.94 109 ALA A CA 1
ATOM 823 C C . ALA A 1 109 ? 5.636 -9.724 -13.088 1.00 97.94 109 ALA A C 1
ATOM 825 O O . ALA A 1 109 ? 5.851 -10.088 -14.238 1.00 97.94 109 ALA A O 1
ATOM 826 N N . VAL A 1 110 ? 5.848 -8.464 -12.690 1.00 97.00 110 VAL A N 1
ATOM 827 C CA . VAL A 1 110 ? 6.440 -7.441 -13.573 1.00 97.00 110 VAL A CA 1
ATOM 828 C C . VAL A 1 110 ? 7.968 -7.389 -13.498 1.00 97.00 110 VAL A C 1
ATOM 830 O O . VAL A 1 110 ? 8.594 -6.735 -14.333 1.00 97.00 110 VAL A O 1
ATOM 833 N N . PHE A 1 111 ? 8.568 -8.048 -12.505 1.00 98.25 111 PHE A N 1
ATOM 834 C CA . PHE A 1 111 ? 10.015 -8.151 -12.340 1.00 98.25 111 PHE A CA 1
ATOM 835 C C . PHE A 1 111 ? 10.601 -9.390 -13.035 1.00 98.25 111 PHE A C 1
ATOM 837 O O . PHE A 1 111 ? 11.655 -9.275 -13.662 1.00 98.25 111 PHE A O 1
ATOM 844 N N . ALA A 1 112 ? 9.949 -10.550 -12.912 1.00 95.38 112 ALA A N 1
ATOM 845 C CA . ALA A 1 112 ? 10.407 -11.828 -13.474 1.00 95.38 112 ALA A CA 1
ATOM 846 C C . ALA A 1 112 ? 10.151 -11.965 -14.992 1.00 95.38 112 ALA A C 1
ATOM 848 O O . ALA A 1 112 ? 9.295 -11.257 -15.557 1.00 95.38 112 ALA A O 1
#

Nearest PDB structures (foldseek):
  2wu5-assembly1_H  TM=7.525E-01  e=6.397E-02  Escherichia coli
  8ka6-assembly1_A  TM=4.632E-01  e=2.729E+00  synthetic construct
  7wu5-assembly1_R  TM=3.844E-01  e=5.427E+00  Homo sapiens